Protein AF-A0A7V6PVJ8-F1 (afdb_monomer)

Radius of gyration: 23.62 Å; Cα contacts (8 Å, |Δi|>4): 23; chains: 1; bounding box: 45×50×54 Å

Foldseek 3Di:
DVVVCVDVVNVVVVVVVVCVVVCVVVVVVDDDDPPPVVVPDDDPVPDPPDDPPPDDPCVVVVLVVVLVVLVVVLCVCVVPDDPVPVVRSVVSVVVSVVVNCVSPPD

Structure (mmCIF, N/CA/C/O backbone):
data_AF-A0A7V6PVJ8-F1
#
_entry.id   AF-A0A7V6PVJ8-F1
#
loop_
_atom_site.group_PDB
_atom_site.id
_atom_site.type_symbol
_atom_site.label_atom_id
_atom_site.label_alt_id
_atom_site.label_comp_id
_atom_site.label_asym_id
_atom_site.label_entity_id
_atom_site.label_seq_id
_atom_site.pdbx_PDB_ins_code
_atom_site.Cartn_x
_atom_site.Cartn_y
_atom_site.Cartn_z
_atom_site.occupancy
_atom_site.B_iso_or_equiv
_atom_site.auth_seq_id
_atom_site.auth_comp_id
_atom_site.auth_asym_id
_atom_site.auth_atom_id
_atom_site.pdbx_PDB_model_num
ATOM 1 N N . MET A 1 1 ? 18.229 -28.607 -2.623 1.00 55.78 1 MET A N 1
ATOM 2 C CA . MET A 1 1 ? 17.289 -28.566 -1.476 1.00 55.78 1 MET A CA 1
ATOM 3 C C . MET A 1 1 ? 17.347 -27.235 -0.729 1.00 55.78 1 MET A C 1
ATOM 5 O O . MET A 1 1 ? 16.301 -26.775 -0.297 1.00 55.78 1 MET A O 1
ATOM 9 N N . GLU A 1 2 ? 18.504 -26.571 -0.655 1.00 63.59 2 GLU A N 1
ATOM 10 C CA . GLU A 1 2 ? 18.663 -25.251 -0.013 1.00 63.59 2 GLU A CA 1
ATOM 11 C C . GLU A 1 2 ? 17.766 -24.162 -0.634 1.00 63.59 2 GLU A C 1
ATOM 13 O O . GLU A 1 2 ? 17.105 -23.423 0.088 1.00 63.59 2 GLU A O 1
ATOM 18 N N . ASN A 1 3 ? 17.614 -24.143 -1.963 1.00 72.75 3 ASN A N 1
ATOM 19 C CA . ASN A 1 3 ? 16.784 -23.146 -2.660 1.00 72.75 3 ASN A CA 1
ATOM 20 C C . ASN A 1 3 ? 15.281 -23.231 -2.345 1.00 72.75 3 ASN A C 1
ATOM 22 O O . ASN A 1 3 ? 14.568 -22.248 -2.523 1.00 72.75 3 ASN A O 1
ATOM 26 N N . LEU A 1 4 ? 14.787 -24.391 -1.893 1.00 83.38 4 LEU A N 1
ATOM 27 C CA . LEU A 1 4 ? 13.366 -24.553 -1.582 1.00 83.38 4 LEU A CA 1
ATOM 28 C C . LEU A 1 4 ? 13.023 -23.867 -0.253 1.00 83.38 4 LEU A C 1
ATOM 30 O O . LEU A 1 4 ? 11.986 -23.227 -0.146 1.00 83.38 4 LEU A O 1
ATOM 34 N N . ILE A 1 5 ? 13.921 -23.933 0.735 1.00 84.50 5 ILE A N 1
ATOM 35 C CA . ILE A 1 5 ? 13.726 -23.285 2.041 1.00 84.50 5 ILE A CA 1
ATOM 36 C C . ILE A 1 5 ? 13.690 -21.758 1.891 1.00 84.50 5 ILE A C 1
ATOM 38 O O . ILE A 1 5 ? 12.886 -21.108 2.550 1.00 84.50 5 ILE A O 1
ATOM 42 N N . PHE A 1 6 ? 14.507 -21.195 0.993 1.00 89.56 6 PHE A N 1
ATOM 43 C CA . PHE A 1 6 ? 14.559 -19.752 0.724 1.00 89.56 6 PHE A CA 1
ATOM 44 C C . PHE A 1 6 ? 13.496 -19.248 -0.261 1.00 89.56 6 PHE A C 1
ATOM 46 O O . PHE A 1 6 ? 13.465 -18.056 -0.566 1.00 89.56 6 PHE A O 1
ATOM 53 N N . ALA A 1 7 ? 12.605 -20.111 -0.758 1.00 92.88 7 ALA A N 1
ATOM 54 C CA . ALA A 1 7 ? 11.508 -19.655 -1.599 1.00 92.88 7 ALA A CA 1
ATOM 55 C C . ALA A 1 7 ? 10.590 -18.710 -0.788 1.00 92.88 7 ALA A C 1
ATOM 57 O O . ALA A 1 7 ? 10.140 -19.101 0.295 1.00 92.88 7 ALA A O 1
ATOM 58 N N . PRO A 1 8 ? 10.243 -17.509 -1.299 1.00 90.31 8 PRO A N 1
ATOM 59 C CA . PRO A 1 8 ? 9.418 -16.532 -0.583 1.00 90.31 8 PRO A CA 1
ATOM 60 C C . PRO A 1 8 ? 8.152 -17.092 0.095 1.00 90.31 8 PRO A C 1
ATOM 62 O O . PRO A 1 8 ? 7.936 -16.773 1.267 1.00 90.31 8 PRO A O 1
ATOM 65 N N . PRO A 1 9 ? 7.332 -17.957 -0.546 1.00 93.75 9 PRO A N 1
ATOM 66 C CA . PRO A 1 9 ? 6.148 -18.507 0.116 1.00 93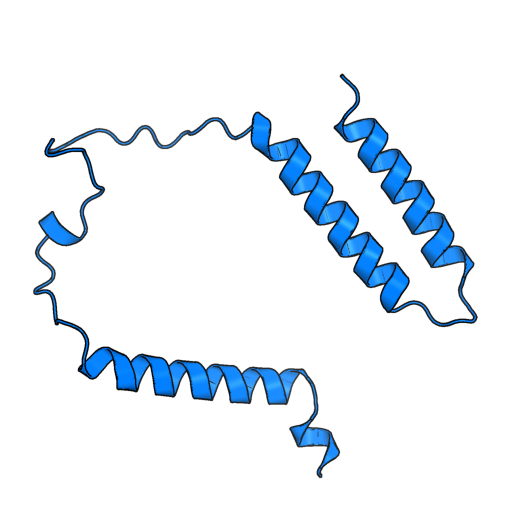.75 9 PRO A CA 1
ATOM 67 C C . PRO A 1 9 ? 6.491 -19.428 1.295 1.00 93.75 9 PRO A C 1
ATOM 69 O O . PRO A 1 9 ? 5.772 -19.443 2.290 1.00 93.75 9 PRO A O 1
ATOM 72 N N . ILE A 1 10 ? 7.593 -20.176 1.215 1.00 94.75 10 ILE A N 1
ATOM 73 C CA . ILE A 1 10 ? 8.006 -21.113 2.266 1.00 94.75 10 ILE A CA 1
ATOM 74 C C . ILE A 1 10 ? 8.541 -20.337 3.468 1.00 94.75 10 ILE A C 1
ATOM 76 O O . ILE A 1 10 ? 8.104 -20.575 4.593 1.00 94.75 10 ILE A O 1
ATOM 80 N N . VAL A 1 11 ? 9.399 -19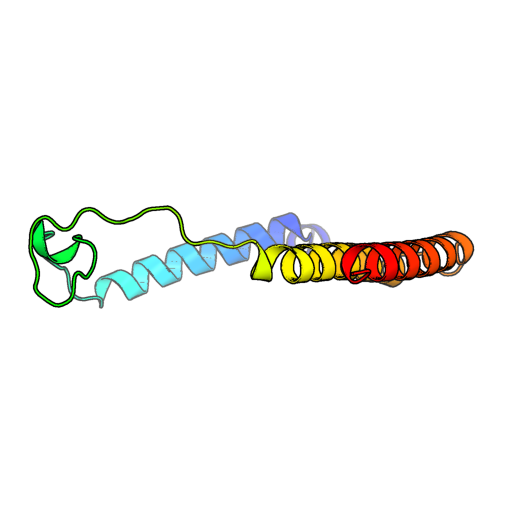.344 3.226 1.00 94.75 11 VAL A N 1
ATOM 81 C CA . VAL A 1 11 ? 9.897 -18.433 4.265 1.00 94.75 11 VAL A CA 1
ATOM 82 C C . VAL A 1 11 ? 8.738 -17.726 4.972 1.00 94.75 11 VAL A C 1
ATOM 84 O O . VAL A 1 11 ? 8.696 -17.697 6.201 1.00 94.75 11 VAL A O 1
ATOM 87 N N . PHE A 1 12 ? 7.757 -17.218 4.218 1.00 95.12 12 PHE A N 1
ATOM 88 C CA . PHE A 1 12 ? 6.563 -16.587 4.783 1.00 95.12 12 PHE A CA 1
ATOM 89 C C . PHE A 1 12 ? 5.809 -17.524 5.737 1.00 95.12 12 PHE A C 1
ATOM 91 O O . PHE A 1 12 ? 5.518 -17.141 6.870 1.00 95.12 12 PHE A O 1
ATOM 98 N N . VAL A 1 13 ? 5.546 -18.768 5.321 1.00 96.62 13 VAL A N 1
ATOM 99 C CA . VAL A 1 13 ? 4.855 -19.764 6.160 1.00 96.62 13 VAL A CA 1
ATOM 100 C C . VAL A 1 13 ? 5.655 -20.086 7.424 1.00 96.62 13 VAL A C 1
ATOM 102 O O . VAL A 1 13 ? 5.070 -20.165 8.506 1.00 96.62 13 VAL A O 1
ATOM 105 N N . ILE A 1 14 ? 6.981 -20.219 7.317 1.00 96.19 14 ILE A N 1
ATOM 106 C CA . ILE A 1 14 ? 7.865 -20.447 8.470 1.00 96.19 14 ILE A CA 1
ATOM 107 C C . ILE A 1 14 ? 7.732 -19.297 9.475 1.00 96.19 14 ILE A C 1
ATOM 109 O O . ILE A 1 14 ? 7.471 -19.543 10.654 1.00 96.19 14 ILE A O 1
ATOM 113 N N . PHE A 1 15 ? 7.847 -18.045 9.023 1.00 96.75 15 PHE A N 1
ATOM 114 C CA . PHE A 1 15 ? 7.709 -16.883 9.903 1.00 96.75 15 PHE A CA 1
ATOM 115 C C . PHE A 1 15 ? 6.321 -16.799 10.532 1.00 96.75 15 PHE A C 1
ATOM 117 O O . PHE A 1 15 ? 6.223 -16.607 11.742 1.00 96.75 15 PHE A O 1
ATOM 124 N N . VAL A 1 16 ? 5.249 -16.995 9.760 1.00 97.38 16 VAL A N 1
ATOM 125 C CA . VAL A 1 16 ? 3.877 -17.021 10.293 1.00 97.38 16 VAL A CA 1
ATOM 126 C C . VAL A 1 16 ? 3.739 -18.085 11.384 1.00 97.38 16 VAL A C 1
ATOM 128 O O . VAL A 1 16 ? 3.196 -17.801 12.453 1.00 97.38 16 VAL A O 1
ATOM 131 N N . GLY A 1 17 ? 4.285 -19.284 11.164 1.00 97.56 17 GLY A N 1
ATOM 132 C CA . GLY A 1 17 ? 4.317 -20.349 12.165 1.00 97.56 17 GLY A CA 1
ATOM 133 C C . GLY A 1 17 ? 5.036 -19.927 13.449 1.00 97.56 17 GLY A C 1
ATOM 134 O O . GLY A 1 17 ? 4.490 -20.089 14.544 1.00 97.56 17 GLY A O 1
ATOM 135 N N . ILE A 1 18 ? 6.218 -19.317 13.321 1.00 97.75 18 ILE A N 1
ATOM 136 C CA . ILE A 1 18 ? 6.994 -18.784 14.451 1.00 97.75 18 ILE A CA 1
ATOM 137 C C . ILE A 1 18 ? 6.196 -17.710 15.205 1.00 97.75 18 ILE A C 1
ATOM 139 O O . ILE A 1 18 ? 6.084 -17.784 16.429 1.00 97.75 18 ILE A O 1
ATOM 143 N N . PHE A 1 19 ? 5.586 -16.747 14.507 1.00 97.31 19 PHE A N 1
ATOM 144 C CA . PHE A 1 19 ? 4.781 -15.686 15.124 1.00 97.31 19 PHE A CA 1
ATOM 145 C C . PHE A 1 19 ? 3.553 -16.234 15.858 1.00 97.31 19 PHE A C 1
ATOM 147 O O . PHE A 1 19 ? 3.22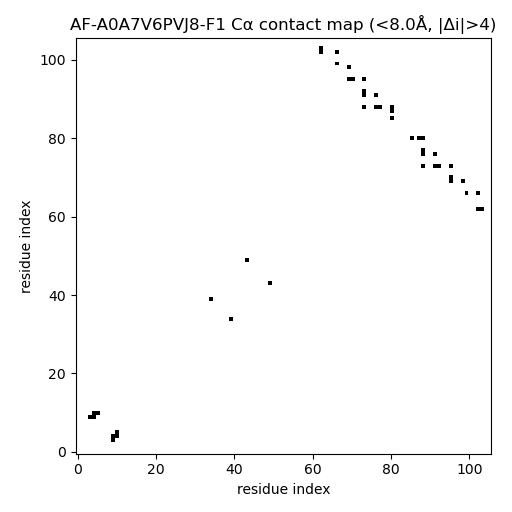5 -15.775 16.955 1.00 97.31 19 PHE A O 1
ATOM 154 N N . ILE A 1 20 ? 2.881 -17.244 15.303 1.00 96.81 20 ILE A N 1
ATOM 155 C CA . ILE A 1 20 ? 1.752 -17.908 15.967 1.00 96.81 20 ILE A CA 1
ATOM 156 C C . ILE A 1 20 ? 2.218 -18.632 17.235 1.00 96.81 20 ILE A C 1
ATOM 158 O O . ILE A 1 20 ? 1.553 -18.558 18.271 1.00 96.81 20 ILE A O 1
ATOM 162 N N . LEU A 1 21 ? 3.357 -19.323 17.182 1.00 96.88 21 LEU A N 1
ATOM 163 C CA . LEU A 1 21 ? 3.894 -20.044 18.335 1.00 96.88 21 LEU A CA 1
ATOM 164 C C . LEU A 1 21 ? 4.319 -19.071 19.439 1.00 96.88 21 LEU A C 1
ATOM 166 O O . LEU A 1 21 ? 3.967 -19.260 20.607 1.00 96.88 21 LEU A O 1
ATOM 170 N N . LEU A 1 22 ? 5.006 -17.991 19.067 1.00 96.12 22 LEU A N 1
ATOM 171 C CA . LEU A 1 22 ? 5.453 -16.960 19.994 1.00 96.12 22 LEU A CA 1
ATOM 172 C C . LEU A 1 22 ? 4.271 -16.206 20.615 1.00 96.12 22 LEU A C 1
ATOM 174 O O . LEU A 1 22 ? 4.204 -16.082 21.835 1.00 96.12 22 LEU A O 1
ATOM 178 N N . SER A 1 23 ? 3.292 -15.781 19.811 1.00 94.69 23 SER A N 1
ATOM 179 C CA . SER A 1 23 ? 2.089 -15.101 20.316 1.00 94.69 23 SER A CA 1
ATOM 180 C C . SER A 1 23 ? 1.300 -15.979 21.287 1.00 94.69 23 SER A C 1
ATOM 182 O O . SER A 1 23 ? 0.884 -15.504 22.341 1.00 94.69 23 SER A O 1
ATOM 184 N N . ARG A 1 24 ? 1.152 -17.280 21.003 1.00 93.75 24 ARG A N 1
ATOM 185 C CA . ARG A 1 24 ? 0.523 -18.237 21.930 1.00 93.75 24 ARG A CA 1
ATOM 186 C C . ARG A 1 24 ? 1.320 -18.434 23.214 1.00 93.75 24 ARG A C 1
ATOM 188 O O . ARG A 1 24 ? 0.718 -18.581 24.276 1.00 93.75 24 ARG A O 1
ATOM 195 N N . SER A 1 25 ? 2.645 -18.441 23.120 1.00 93.75 25 SER A N 1
ATOM 196 C CA . SER A 1 25 ? 3.529 -18.594 24.277 1.00 93.75 25 SER A CA 1
ATOM 197 C C . SER A 1 25 ? 3.438 -17.375 25.194 1.00 93.75 25 SER A C 1
ATOM 199 O O . SER A 1 25 ? 3.206 -17.526 26.390 1.00 93.75 25 SER A O 1
ATOM 201 N N . ILE A 1 26 ? 3.501 -16.169 24.621 1.00 94.38 26 ILE A N 1
ATOM 202 C CA . ILE A 1 26 ? 3.378 -14.900 25.352 1.00 94.38 26 ILE A CA 1
ATOM 203 C C . ILE A 1 26 ? 1.962 -14.711 25.904 1.00 94.38 26 ILE A C 1
ATOM 205 O O . ILE A 1 26 ? 1.804 -14.213 27.016 1.00 94.38 26 ILE A O 1
ATOM 209 N N . LYS A 1 27 ? 0.919 -15.168 25.193 1.00 89.81 27 LYS A N 1
ATOM 210 C CA . LYS A 1 27 ? -0.473 -15.089 25.666 1.00 89.81 27 LYS A CA 1
ATOM 211 C C . LYS A 1 27 ? -0.659 -15.719 27.049 1.00 89.81 27 LYS A C 1
ATOM 213 O O . LYS A 1 27 ? -1.488 -15.235 27.807 1.00 89.81 27 LYS A O 1
ATOM 218 N N . ARG A 1 28 ? 0.118 -16.748 27.410 1.00 85.19 28 ARG A N 1
ATOM 219 C CA . ARG A 1 28 ? 0.056 -17.367 28.750 1.00 85.19 28 ARG A CA 1
ATOM 220 C C . ARG A 1 28 ? 0.473 -16.423 29.879 1.00 85.19 28 ARG A C 1
ATOM 222 O O . ARG A 1 28 ? 0.050 -16.629 31.006 1.00 85.19 28 ARG A O 1
ATOM 229 N N . TYR A 1 29 ? 1.291 -15.417 29.578 1.00 88.12 29 TYR A N 1
ATOM 230 C CA . TYR A 1 29 ? 1.691 -14.377 30.525 1.00 88.12 29 TYR A CA 1
ATOM 231 C C . TYR A 1 29 ? 0.694 -13.204 30.566 1.00 88.12 29 TYR A C 1
ATOM 233 O O . TYR A 1 29 ? 0.757 -12.355 31.449 1.00 88.12 29 TYR A O 1
ATOM 241 N N . SER A 1 30 ? -0.233 -13.134 29.608 1.00 85.31 30 SER A N 1
ATOM 242 C CA . SER A 1 30 ? -1.249 -12.087 29.567 1.00 85.31 30 SER A CA 1
ATOM 243 C C . SER A 1 30 ? -2.333 -12.337 30.616 1.00 85.31 30 SER A C 1
ATOM 245 O O . SER A 1 30 ? -2.716 -13.479 30.879 1.00 85.31 30 SER A O 1
ATOM 247 N N . TYR A 1 31 ? -2.844 -11.256 31.202 1.00 81.06 31 TYR A N 1
ATOM 248 C CA . TYR A 1 31 ? -3.962 -11.311 32.133 1.00 81.06 31 TYR A CA 1
ATOM 249 C C . TYR A 1 31 ? -5.198 -11.910 31.451 1.00 81.06 31 TYR A C 1
ATOM 251 O O . TYR A 1 31 ? -5.643 -11.438 30.403 1.00 81.06 31 TYR A O 1
ATOM 259 N N . ASN A 1 32 ? -5.760 -12.958 32.052 1.00 75.06 32 ASN A N 1
ATOM 260 C CA . ASN A 1 32 ? -6.952 -13.607 31.531 1.00 75.06 32 ASN A CA 1
ATOM 261 C C . ASN A 1 32 ? -8.194 -12.845 32.013 1.00 75.06 32 ASN A C 1
ATOM 263 O O . ASN A 1 32 ? -8.646 -13.029 33.143 1.00 75.06 32 ASN A O 1
ATOM 267 N N . SER A 1 33 ? -8.724 -11.962 31.169 1.00 69.31 33 SER A N 1
ATOM 268 C CA . SER A 1 33 ? -9.942 -11.215 31.480 1.00 69.31 33 SER A CA 1
ATOM 269 C C . SER A 1 33 ? -11.160 -12.133 31.397 1.00 69.31 33 SER A C 1
ATOM 271 O O . SER A 1 33 ? -11.325 -12.854 30.415 1.00 69.31 33 SER A O 1
ATOM 273 N N . THR A 1 34 ? -12.034 -12.114 32.407 1.00 67.94 34 THR A N 1
ATOM 274 C CA . THR A 1 34 ? -13.209 -13.007 32.509 1.00 67.94 34 THR A CA 1
ATOM 275 C C . THR A 1 34 ? -14.317 -12.729 31.480 1.00 67.94 34 THR A C 1
ATOM 277 O O . THR A 1 34 ? -15.424 -13.239 31.628 1.00 67.94 34 THR A O 1
ATOM 280 N N . GLY A 1 35 ? -14.045 -11.929 30.444 1.00 63.34 35 GLY A N 1
ATOM 281 C CA . GLY A 1 35 ? -14.953 -11.710 29.319 1.00 63.34 35 GLY A CA 1
ATOM 282 C C . GLY A 1 35 ? -16.269 -11.074 29.743 1.00 63.34 35 GLY A C 1
ATOM 283 O O . GLY A 1 35 ? -17.312 -11.371 29.162 1.00 63.34 35 GLY A O 1
ATOM 284 N N . LYS A 1 36 ? -16.249 -10.237 30.788 1.00 68.19 36 LYS A N 1
ATOM 285 C CA . LYS A 1 36 ? -17.462 -9.530 31.198 1.00 68.19 36 LYS A CA 1
ATOM 286 C C . LYS A 1 36 ? -17.857 -8.596 30.061 1.00 68.19 36 LYS A C 1
ATOM 288 O O . LYS A 1 36 ? -17.017 -7.882 29.533 1.00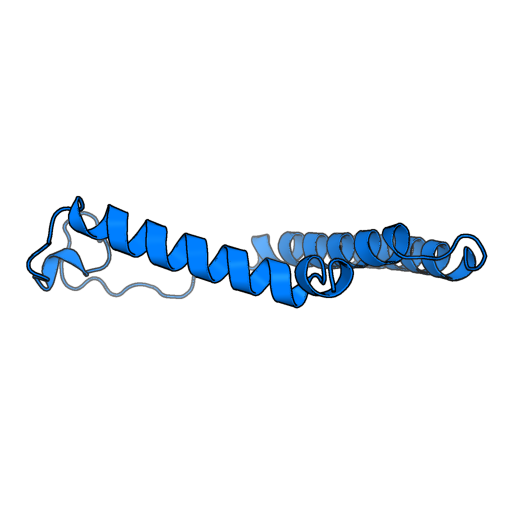 68.19 36 LYS A O 1
ATOM 293 N N . GLU A 1 37 ? -19.143 -8.559 29.738 1.00 67.06 37 GLU A N 1
ATOM 294 C CA . GLU A 1 37 ? -19.740 -7.784 28.636 1.00 67.06 37 GLU A CA 1
ATOM 295 C C . GLU A 1 37 ? -19.305 -6.299 28.608 1.00 67.06 37 GLU A C 1
ATOM 297 O O . GLU A 1 37 ? -19.221 -5.673 27.554 1.00 67.06 37 GLU A O 1
ATOM 302 N N . ARG A 1 38 ? -18.942 -5.750 29.778 1.00 65.56 38 ARG A N 1
ATOM 303 C CA . ARG A 1 38 ? -18.404 -4.392 29.962 1.00 65.56 38 ARG A CA 1
ATOM 304 C C . ARG A 1 38 ? -16.973 -4.184 29.449 1.00 65.56 38 ARG A C 1
ATOM 306 O O . ARG A 1 38 ? -16.605 -3.046 29.195 1.00 65.56 38 ARG A O 1
ATOM 313 N N . GLU A 1 39 ? -16.174 -5.238 29.324 1.00 71.69 39 GLU A N 1
ATOM 314 C CA . GLU A 1 39 ? -14.778 -5.183 28.862 1.00 71.69 39 GLU A CA 1
ATOM 315 C C . GLU A 1 39 ? -14.688 -5.144 27.332 1.00 71.69 39 GLU A C 1
ATOM 317 O O . GLU A 1 39 ? -13.792 -4.515 26.780 1.00 71.69 39 GLU A O 1
ATOM 322 N N . SER A 1 40 ? -15.630 -5.796 26.643 1.00 76.12 40 SER A N 1
ATOM 323 C CA . SER A 1 40 ? -15.705 -5.849 25.177 1.00 76.12 40 SER A CA 1
ATOM 324 C C . SER A 1 40 ? -16.557 -4.736 24.557 1.00 76.12 40 SER A C 1
ATOM 326 O O . SER A 1 40 ? -16.674 -4.662 23.334 1.00 76.12 40 SER A O 1
ATOM 328 N N . GLY A 1 41 ? -17.195 -3.898 25.379 1.00 76.94 41 GLY A N 1
ATOM 329 C CA . GLY A 1 41 ? -18.000 -2.773 24.912 1.00 76.94 41 GLY A CA 1
ATOM 330 C C . GLY A 1 41 ? -17.143 -1.660 24.304 1.00 76.94 41 GLY A C 1
ATOM 331 O O . GLY A 1 41 ? -16.014 -1.422 24.729 1.00 76.94 41 GLY A O 1
ATOM 332 N N . ALA A 1 42 ? -17.690 -0.943 23.318 1.00 80.06 42 ALA A N 1
ATOM 333 C CA . ALA A 1 42 ? -17.043 0.254 22.788 1.00 80.06 42 ALA A CA 1
ATOM 334 C C . ALA A 1 42 ? -16.860 1.296 23.903 1.00 80.06 42 ALA A C 1
ATOM 336 O O . ALA A 1 42 ? -17.775 1.540 24.694 1.00 80.06 42 ALA A O 1
ATOM 337 N N . TYR A 1 43 ? -15.684 1.926 23.958 1.00 82.25 43 TYR A N 1
ATOM 338 C CA . TYR A 1 43 ? -15.435 2.990 24.922 1.00 82.25 43 TYR A CA 1
ATOM 339 C C . TYR A 1 43 ? -16.333 4.191 24.615 1.00 82.25 43 TYR A C 1
ATOM 341 O O . TYR A 1 43 ? -16.193 4.838 23.581 1.00 82.25 43 TYR A O 1
ATOM 349 N N . ALA A 1 44 ? -17.244 4.488 25.536 1.00 85.00 44 ALA A N 1
ATOM 350 C CA . ALA A 1 44 ? -18.238 5.546 25.396 1.00 85.00 44 ALA A CA 1
ATOM 351 C C . ALA A 1 44 ? -18.090 6.625 26.483 1.00 85.00 44 ALA A C 1
ATOM 353 O O . ALA A 1 44 ? -19.081 7.152 26.980 1.00 85.00 44 ALA A O 1
ATOM 354 N N . CYS A 1 45 ? -16.856 6.920 26.916 1.00 84.50 45 CYS A N 1
ATOM 355 C CA . CYS A 1 45 ? -16.571 7.924 27.954 1.00 84.50 45 CYS A CA 1
ATOM 356 C C . CYS A 1 45 ? -17.404 7.742 29.245 1.00 84.50 45 CYS A C 1
ATOM 358 O O . CYS A 1 45 ? -17.823 8.714 29.866 1.00 84.50 45 CYS A O 1
ATOM 360 N N . GLY A 1 46 ? -17.680 6.490 29.633 1.00 85.56 46 GLY A N 1
ATOM 361 C CA . GLY A 1 46 ? -18.491 6.147 30.809 1.00 85.56 46 GLY A CA 1
ATOM 362 C C . GLY A 1 46 ? -20.008 6.101 30.578 1.00 85.56 46 GLY A C 1
ATOM 363 O O . GLY A 1 46 ? -20.742 5.716 31.488 1.00 85.56 46 GLY A O 1
ATOM 364 N N . GLN A 1 47 ? -20.495 6.437 29.381 1.00 82.12 47 GLN A N 1
ATOM 365 C CA . GLN A 1 47 ? -21.908 6.308 29.022 1.00 82.12 47 GLN A CA 1
ATOM 366 C C . GLN A 1 47 ? -22.268 4.866 28.638 1.00 82.12 47 GLN A C 1
ATOM 368 O O . GLN A 1 47 ? -21.457 4.119 28.095 1.00 82.12 47 GLN A O 1
ATOM 373 N N . GLN A 1 48 ? -23.509 4.468 28.916 1.00 82.50 48 GLN A N 1
ATOM 374 C CA . GLN A 1 48 ? -24.060 3.162 28.543 1.00 82.50 48 GLN A CA 1
ATOM 375 C C . GLN A 1 48 ? -25.081 3.337 27.415 1.00 82.50 48 GLN A C 1
ATOM 377 O O . GLN A 1 48 ? -25.748 4.367 27.345 1.00 82.50 48 GLN A O 1
ATOM 382 N N . ASN A 1 49 ? -25.227 2.326 26.554 1.00 78.75 49 ASN A N 1
ATOM 383 C CA . ASN A 1 49 ? -26.209 2.310 25.458 1.00 78.75 49 ASN A CA 1
ATOM 384 C C . ASN A 1 49 ? -26.064 3.463 24.444 1.00 78.75 49 ASN A C 1
ATOM 386 O O . ASN A 1 49 ? -27.053 3.936 23.883 1.00 78.75 49 ASN A O 1
ATOM 390 N N . VAL A 1 50 ? -24.837 3.925 24.188 1.00 79.25 50 VAL A N 1
ATOM 391 C CA . VAL A 1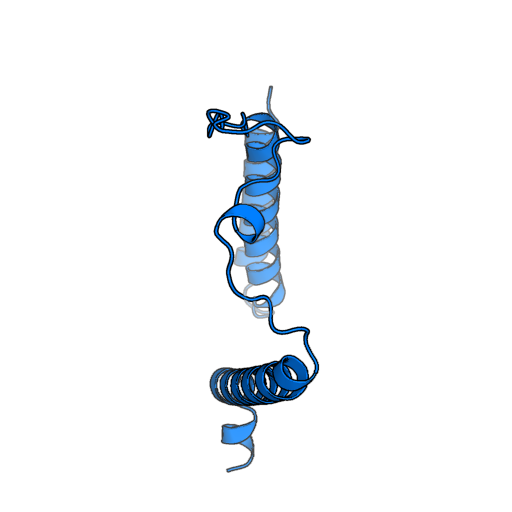 50 ? -24.594 4.949 23.165 1.00 79.25 50 VAL A CA 1
ATOM 392 C C . VAL A 1 50 ? -24.789 4.339 21.778 1.00 79.25 50 VAL A C 1
ATOM 394 O O . VAL A 1 50 ? -24.188 3.318 21.442 1.00 79.25 50 VAL A O 1
ATOM 397 N N . ARG A 1 51 ? -25.621 4.978 20.946 1.00 75.56 51 ARG A N 1
ATOM 398 C CA . ARG A 1 51 ? -25.661 4.669 19.513 1.00 75.56 51 ARG A CA 1
ATOM 399 C C . ARG A 1 51 ? -24.343 5.132 18.910 1.00 75.56 51 ARG A C 1
ATOM 401 O O . ARG A 1 51 ? -24.122 6.329 18.746 1.00 75.56 51 ARG A O 1
ATOM 408 N N . ASN A 1 52 ? -23.478 4.179 18.585 1.00 71.06 52 ASN A N 1
ATOM 409 C CA . ASN A 1 52 ? -22.298 4.458 17.784 1.00 71.06 52 ASN A CA 1
ATOM 410 C C . ASN A 1 52 ? -22.766 5.013 16.435 1.00 71.06 52 ASN A C 1
ATOM 412 O O . ASN A 1 52 ? -23.446 4.321 15.676 1.00 71.06 52 ASN A O 1
ATOM 416 N N . TYR A 1 53 ? -22.433 6.268 16.141 1.00 66.81 53 TYR A N 1
ATOM 417 C CA . TYR A 1 53 ? -22.590 6.813 14.799 1.00 66.81 53 TYR A CA 1
ATOM 418 C C . TYR A 1 53 ? -21.508 6.177 13.922 1.00 66.81 53 TYR A C 1
ATOM 420 O O . TYR A 1 53 ? -20.358 6.600 13.923 1.00 66.81 53 TYR A O 1
ATOM 428 N N . VAL A 1 54 ? -21.869 5.101 13.219 1.00 68.81 54 VAL A N 1
ATOM 429 C CA . VAL A 1 54 ? -20.938 4.243 12.458 1.00 68.81 54 VAL A CA 1
ATOM 430 C C . VAL A 1 54 ? -20.551 4.842 11.098 1.00 68.81 54 VAL A C 1
ATOM 432 O O . VAL A 1 54 ? -20.200 4.111 10.180 1.00 68.81 54 VAL A O 1
ATOM 435 N N . ASN A 1 55 ? -20.634 6.161 10.921 1.00 76.31 55 ASN A N 1
ATOM 436 C CA . ASN A 1 55 ? -20.314 6.776 9.633 1.00 76.31 55 ASN A CA 1
ATOM 437 C C . ASN A 1 55 ? -19.375 7.975 9.804 1.00 76.31 55 ASN A C 1
ATOM 439 O O . ASN A 1 55 ? -19.823 9.122 9.749 1.00 76.31 55 ASN A O 1
A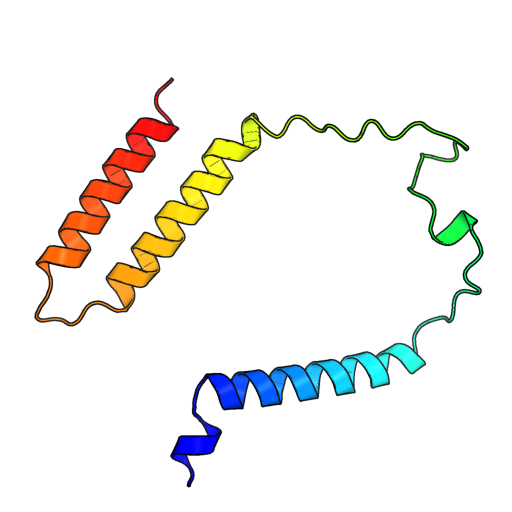TOM 443 N N . PRO A 1 56 ? -18.083 7.723 10.083 1.00 80.88 56 PRO A N 1
ATOM 444 C CA . PRO A 1 56 ? -17.074 8.763 9.999 1.00 80.88 56 PRO A CA 1
ATOM 445 C C . PRO A 1 56 ? -16.948 9.197 8.537 1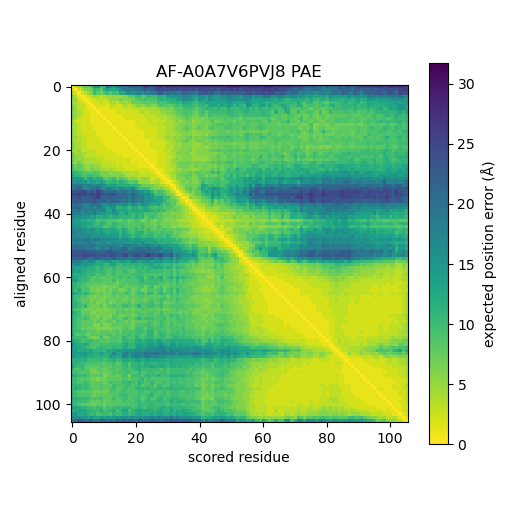.00 80.88 56 PRO A C 1
ATOM 447 O O . PRO A 1 56 ? -16.845 8.356 7.642 1.00 80.88 56 PRO A O 1
ATOM 450 N N . ASP A 1 57 ? -16.938 10.504 8.290 1.00 85.81 57 ASP A N 1
ATOM 451 C CA . ASP A 1 57 ? -16.667 11.018 6.953 1.00 85.81 57 ASP A CA 1
ATOM 452 C C . ASP A 1 57 ? -15.176 10.852 6.627 1.00 85.81 57 ASP A C 1
ATOM 454 O O . ASP A 1 57 ? -14.312 11.537 7.176 1.00 85.81 57 ASP A O 1
ATOM 458 N N . TYR A 1 58 ? -14.875 9.915 5.728 1.00 86.44 58 TYR A N 1
ATOM 459 C CA . TYR A 1 58 ? -13.523 9.657 5.237 1.00 86.44 58 TYR A CA 1
ATOM 460 C C . TYR A 1 58 ? -13.228 10.332 3.895 1.00 86.44 58 TYR A C 1
ATOM 462 O O . TYR A 1 58 ? -12.184 10.066 3.297 1.00 86.44 58 TYR A O 1
ATOM 470 N N . THR A 1 59 ? -14.095 11.227 3.415 1.00 88.56 59 THR A N 1
ATOM 471 C CA . THR A 1 59 ? -13.908 11.919 2.129 1.00 88.56 59 THR A CA 1
ATOM 472 C C . THR A 1 59 ? -12.562 12.642 2.070 1.00 88.56 59 THR A C 1
ATOM 474 O O . THR A 1 59 ? -11.879 12.610 1.049 1.00 88.56 59 THR A O 1
ATOM 477 N N . GLN A 1 60 ? -12.112 13.210 3.193 1.00 88.56 60 GLN A N 1
ATOM 478 C CA . GLN A 1 60 ? -10.804 13.863 3.295 1.00 88.56 60 GLN A CA 1
ATOM 479 C C . GLN A 1 60 ? -9.626 12.883 3.190 1.00 88.56 60 GLN A C 1
ATOM 481 O O . GLN A 1 60 ? -8.551 13.271 2.744 1.00 88.56 60 GLN A O 1
ATOM 486 N N . PHE A 1 61 ? -9.809 11.619 3.578 1.00 90.75 61 PHE A N 1
ATOM 487 C CA . PHE A 1 61 ? -8.766 10.589 3.544 1.00 90.75 61 PHE A CA 1
ATOM 488 C C . PHE A 1 61 ? -8.658 9.892 2.185 1.00 90.75 61 PHE A C 1
ATOM 490 O O . PHE A 1 61 ? -7.601 9.347 1.860 1.00 90.75 61 PHE A O 1
ATOM 497 N N . PHE A 1 62 ? -9.718 9.932 1.375 1.00 89.94 62 PHE A N 1
ATOM 498 C CA . PHE A 1 62 ? -9.769 9.263 0.076 1.00 89.94 62 PHE A CA 1
ATOM 499 C C . PHE A 1 62 ? -8.607 9.647 -0.868 1.00 89.94 62 PHE A C 1
ATOM 501 O O . PHE A 1 62 ? -7.949 8.730 -1.371 1.00 89.94 62 PHE A O 1
ATOM 508 N N . PRO A 1 63 ? -8.251 10.938 -1.060 1.00 91.50 63 PRO A N 1
ATOM 509 C CA . PRO A 1 63 ? -7.125 11.318 -1.918 1.00 91.50 63 PRO A CA 1
ATOM 510 C C . PRO A 1 63 ? -5.786 10.737 -1.448 1.00 91.50 63 PRO A C 1
ATOM 512 O O . PRO A 1 63 ? -4.959 10.338 -2.265 1.00 91.50 63 PRO A O 1
ATOM 515 N N . TYR A 1 64 ? -5.578 10.640 -0.132 1.00 93.00 64 TYR A N 1
ATOM 516 C CA . TYR A 1 64 ? -4.345 10.105 0.449 1.00 93.00 64 TYR A CA 1
ATOM 517 C C . TYR A 1 64 ? -4.249 8.586 0.305 1.00 93.00 64 TYR A C 1
ATOM 519 O O . TYR A 1 64 ? -3.183 8.066 -0.026 1.00 93.00 64 TYR A O 1
ATOM 527 N N . ALA A 1 65 ? -5.360 7.872 0.506 1.00 93.44 65 ALA A N 1
ATOM 528 C CA . ALA A 1 65 ? -5.420 6.435 0.258 1.00 93.44 65 ALA A CA 1
ATOM 529 C C . ALA A 1 65 ? -5.111 6.129 -1.215 1.00 93.44 65 ALA A C 1
ATOM 531 O O . ALA A 1 65 ? -4.294 5.258 -1.514 1.00 93.44 65 ALA A O 1
ATOM 532 N N . PHE A 1 66 ? -5.695 6.902 -2.134 1.00 92.25 66 PHE A N 1
ATOM 533 C CA . PHE A 1 66 ? -5.467 6.712 -3.561 1.00 92.25 66 PHE A CA 1
ATOM 534 C C . PHE A 1 66 ? -4.031 7.079 -3.971 1.00 92.25 66 PHE A C 1
ATOM 536 O O . PHE A 1 66 ? -3.384 6.314 -4.689 1.00 92.25 66 PHE A O 1
ATOM 543 N N . PHE A 1 67 ? -3.480 8.182 -3.449 1.00 94.88 67 PHE A N 1
ATOM 544 C CA . PHE A 1 67 ? -2.062 8.529 -3.604 1.00 94.88 67 PHE A CA 1
ATOM 545 C C . PHE A 1 67 ? -1.160 7.355 -3.210 1.00 94.88 67 PHE A C 1
ATOM 547 O O . PHE A 1 67 ? -0.304 6.945 -3.995 1.00 94.88 67 PHE A O 1
ATOM 554 N N . TYR A 1 68 ? -1.388 6.776 -2.026 1.00 95.62 68 TYR A N 1
ATOM 555 C CA . TYR A 1 68 ? -0.601 5.646 -1.545 1.00 95.62 68 TYR A CA 1
ATOM 556 C C . TYR A 1 68 ? -0.693 4.456 -2.501 1.00 95.62 68 TYR A C 1
ATOM 558 O O . TYR A 1 68 ? 0.334 3.888 -2.858 1.00 95.62 68 TYR A O 1
ATOM 566 N N . THR A 1 69 ? -1.894 4.114 -2.980 1.00 94.56 69 THR A N 1
ATOM 567 C CA . THR A 1 69 ? -2.060 3.000 -3.927 1.00 94.56 69 THR A CA 1
ATOM 568 C C . THR A 1 69 ? -1.332 3.227 -5.252 1.00 94.56 69 THR A C 1
ATOM 570 O O . THR A 1 69 ? -0.662 2.310 -5.726 1.00 94.56 69 THR A O 1
ATOM 573 N N . ILE A 1 70 ? -1.380 4.441 -5.819 1.00 94.69 70 ILE A N 1
ATOM 574 C CA . ILE A 1 70 ? -0.640 4.766 -7.049 1.00 94.69 70 ILE A CA 1
ATOM 575 C C . ILE A 1 70 ? 0.858 4.626 -6.804 1.00 94.69 70 ILE A C 1
ATOM 577 O O . ILE A 1 70 ? 1.541 3.954 -7.575 1.00 94.69 70 ILE A O 1
ATOM 581 N N . MET A 1 71 ? 1.374 5.239 -5.734 1.00 95.06 71 MET A N 1
ATOM 582 C CA . MET A 1 71 ? 2.802 5.187 -5.416 1.00 95.06 71 MET A CA 1
ATOM 583 C C . MET A 1 71 ? 3.272 3.755 -5.162 1.00 95.06 71 MET A C 1
ATOM 585 O O . MET A 1 71 ? 4.344 3.376 -5.621 1.00 95.06 71 MET A O 1
ATOM 589 N N . HIS A 1 72 ? 2.460 2.940 -4.488 1.00 95.50 72 HIS A N 1
ATOM 590 C CA . HIS A 1 72 ? 2.786 1.550 -4.196 1.00 95.50 72 HIS A CA 1
ATOM 591 C C . HIS A 1 72 ? 2.966 0.726 -5.478 1.00 95.50 72 HIS A C 1
ATOM 593 O O . HIS A 1 72 ? 3.978 0.045 -5.643 1.00 95.50 72 HIS A O 1
ATOM 599 N N . VAL A 1 73 ? 2.023 0.834 -6.421 1.00 94.06 73 VAL A N 1
ATOM 600 C CA . VAL A 1 73 ? 2.111 0.138 -7.715 1.00 94.06 73 VAL A CA 1
ATOM 601 C C . VAL A 1 73 ? 3.249 0.700 -8.569 1.00 94.06 73 VAL A C 1
ATOM 603 O O . VAL A 1 73 ? 3.982 -0.066 -9.188 1.00 94.06 73 VAL A O 1
ATOM 606 N N . LEU A 1 74 ? 3.440 2.020 -8.579 1.00 95.62 74 LEU A N 1
ATOM 607 C CA . LEU A 1 74 ? 4.515 2.673 -9.327 1.00 95.62 74 LEU A CA 1
ATOM 608 C C . LEU A 1 74 ? 5.894 2.187 -8.865 1.00 95.62 74 LEU A C 1
ATOM 610 O O . LEU A 1 74 ? 6.715 1.804 -9.695 1.00 95.62 74 LEU A O 1
ATOM 614 N N . VAL A 1 75 ? 6.136 2.140 -7.552 1.00 95.31 75 VAL A N 1
ATOM 615 C CA . VAL A 1 75 ? 7.404 1.645 -6.998 1.00 95.31 75 VAL A CA 1
ATOM 616 C C . VAL A 1 75 ? 7.596 0.165 -7.314 1.00 95.31 75 VAL A C 1
ATOM 618 O O . VAL A 1 75 ? 8.693 -0.216 -7.711 1.00 95.31 75 VAL A O 1
ATOM 621 N N . LEU A 1 76 ? 6.548 -0.659 -7.203 1.00 94.19 76 LEU A N 1
ATOM 622 C CA . LEU A 1 76 ? 6.612 -2.076 -7.571 1.00 94.19 76 LEU A CA 1
ATOM 623 C C . LEU A 1 76 ? 7.052 -2.257 -9.029 1.00 94.19 76 LEU A C 1
ATOM 625 O O . LEU A 1 76 ? 7.965 -3.033 -9.304 1.00 94.19 76 LEU A O 1
ATOM 629 N N . VAL A 1 77 ? 6.433 -1.528 -9.959 1.00 93.75 77 VAL A N 1
ATOM 630 C CA . VAL A 1 77 ? 6.754 -1.609 -11.389 1.00 93.75 77 VAL A CA 1
ATOM 631 C 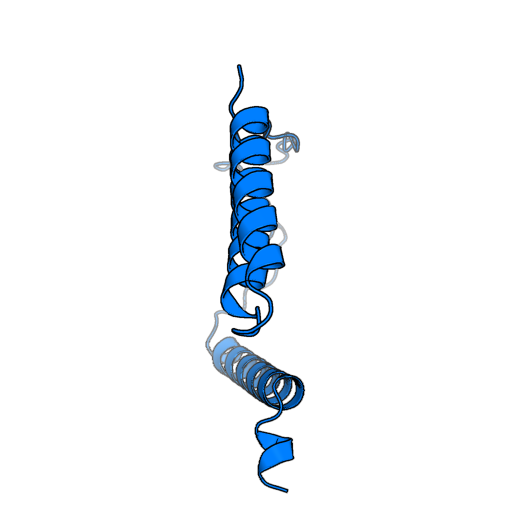C . VAL A 1 77 ? 8.185 -1.153 -11.666 1.00 93.75 77 VAL A C 1
ATOM 633 O O . VAL A 1 77 ? 8.923 -1.856 -12.348 1.00 93.75 77 VAL A O 1
ATOM 636 N N . ILE A 1 78 ? 8.609 -0.013 -11.115 1.00 93.44 78 ILE A N 1
ATOM 637 C CA . ILE A 1 78 ? 9.967 0.509 -11.329 1.00 93.44 78 ILE A CA 1
ATOM 638 C C . ILE A 1 78 ? 11.021 -0.432 -10.737 1.00 93.44 78 ILE A C 1
ATOM 640 O O . ILE A 1 78 ? 12.030 -0.698 -11.382 1.00 93.44 78 ILE A O 1
ATOM 644 N N . ALA A 1 79 ? 10.795 -0.944 -9.525 1.00 93.69 79 ALA A N 1
ATOM 645 C CA . ALA A 1 79 ? 11.765 -1.779 -8.822 1.00 93.69 79 ALA A CA 1
ATOM 646 C C . ALA A 1 79 ? 11.930 -3.175 -9.444 1.00 93.69 79 ALA A C 1
ATOM 648 O O . ALA A 1 79 ? 12.974 -3.797 -9.274 1.00 93.69 79 ALA A O 1
ATOM 649 N N . THR A 1 80 ? 10.903 -3.679 -10.133 1.00 93.44 80 THR A N 1
ATOM 650 C CA . THR A 1 80 ? 10.906 -5.022 -10.738 1.00 93.44 80 THR A CA 1
ATOM 651 C C . THR A 1 80 ? 11.197 -5.022 -12.237 1.00 93.44 80 THR A C 1
ATOM 653 O O . THR A 1 80 ? 11.366 -6.094 -12.821 1.00 93.44 80 THR A O 1
ATOM 656 N N . ALA A 1 81 ? 11.258 -3.853 -12.878 1.00 91.81 81 ALA A N 1
ATOM 657 C CA . ALA A 1 81 ? 11.471 -3.772 -14.314 1.00 91.81 81 ALA A CA 1
ATOM 658 C C . ALA A 1 81 ? 12.892 -4.223 -14.704 1.00 91.81 81 ALA A C 1
ATOM 660 O O . ALA A 1 81 ? 13.868 -3.780 -14.095 1.00 91.81 81 ALA A O 1
ATOM 661 N N . PRO A 1 82 ? 13.035 -5.074 -15.738 1.00 91.56 82 PRO A N 1
ATOM 662 C CA . PRO A 1 82 ? 14.345 -5.450 -16.247 1.00 91.56 82 PRO A CA 1
ATOM 663 C C . PRO A 1 82 ? 15.005 -4.256 -16.948 1.00 91.56 82 PRO A C 1
ATOM 665 O O . PRO A 1 82 ? 14.323 -3.417 -17.541 1.00 91.56 82 PRO A O 1
ATOM 668 N N . TYR A 1 83 ? 16.340 -4.210 -16.928 1.00 87.44 83 TYR A N 1
ATOM 669 C CA . TYR A 1 83 ? 17.125 -3.109 -17.503 1.00 87.44 83 TYR A CA 1
ATOM 670 C C . TYR A 1 83 ? 16.840 -2.861 -18.992 1.00 87.44 83 TYR A C 1
ATOM 672 O O . TYR A 1 83 ? 16.932 -1.726 -19.450 1.00 87.44 83 TYR A O 1
ATOM 680 N N . ASP A 1 84 ? 16.431 -3.896 -19.726 1.00 90.75 84 ASP A N 1
ATOM 681 C CA . ASP A 1 84 ? 16.150 -3.818 -21.161 1.00 90.75 84 ASP A CA 1
ATOM 682 C C . ASP A 1 84 ? 14.759 -3.232 -21.483 1.00 90.75 84 ASP A C 1
ATOM 684 O O . ASP A 1 84 ? 14.485 -2.866 -22.625 1.00 90.75 84 ASP A O 1
ATOM 688 N N . ALA A 1 85 ? 13.864 -3.110 -20.493 1.00 87.31 85 ALA A N 1
ATOM 689 C CA . ALA A 1 85 ? 12.472 -2.691 -20.686 1.00 87.31 85 ALA A CA 1
ATOM 690 C C . ALA A 1 85 ? 12.166 -1.312 -20.073 1.00 87.31 85 ALA A C 1
ATOM 692 O O . ALA A 1 85 ? 11.158 -1.134 -19.390 1.00 87.31 85 ALA A O 1
ATOM 693 N N . LEU A 1 86 ? 13.009 -0.310 -20.347 1.00 88.19 86 LEU A N 1
ATOM 694 C CA . LEU A 1 86 ? 12.898 1.040 -19.764 1.00 88.19 86 LEU A CA 1
ATOM 695 C C . LEU A 1 86 ? 11.611 1.795 -20.132 1.00 88.19 86 LEU A C 1
ATOM 697 O O . LEU A 1 86 ? 11.183 2.682 -19.394 1.00 88.19 86 LEU A O 1
ATOM 701 N N . VAL A 1 87 ? 10.968 1.446 -21.249 1.00 94.12 87 VAL A N 1
ATOM 702 C CA . VAL A 1 87 ? 9.745 2.123 -21.715 1.00 94.12 87 VAL A CA 1
ATOM 703 C C . VAL A 1 87 ? 8.603 1.962 -20.709 1.00 94.12 87 VAL A C 1
ATOM 705 O O . VAL A 1 87 ? 7.874 2.917 -20.445 1.00 94.12 87 VAL A O 1
ATOM 708 N N . LEU A 1 88 ? 8.461 0.778 -20.111 1.00 90.88 88 LEU A N 1
ATOM 709 C CA . LEU A 1 88 ? 7.340 0.469 -19.225 1.00 90.88 88 LEU A CA 1
ATOM 710 C C . LEU A 1 88 ? 7.386 1.283 -17.913 1.00 90.88 88 LEU A C 1
ATOM 712 O O . LEU A 1 88 ? 6.382 1.933 -17.611 1.00 90.88 88 LEU A O 1
ATOM 716 N N . PRO A 1 89 ? 8.515 1.357 -17.173 1.00 93.38 89 PRO A N 1
ATOM 717 C CA . PRO A 1 89 ? 8.669 2.258 -16.028 1.00 93.38 89 PRO A CA 1
ATOM 718 C C . PRO A 1 89 ? 8.397 3.723 -16.360 1.00 93.38 89 PRO A C 1
ATOM 720 O O . PRO A 1 89 ? 7.705 4.399 -15.605 1.00 93.38 89 PRO A O 1
ATOM 723 N N . ILE A 1 90 ? 8.894 4.216 -17.499 1.00 94.69 90 ILE A N 1
ATOM 724 C CA . ILE A 1 90 ? 8.719 5.617 -17.908 1.00 94.69 90 ILE A CA 1
ATOM 725 C C . ILE A 1 90 ? 7.236 5.937 -18.129 1.00 94.69 90 ILE A C 1
ATOM 727 O O . ILE A 1 90 ? 6.734 6.940 -17.617 1.00 94.69 90 ILE A O 1
ATOM 731 N N . VAL A 1 91 ? 6.514 5.068 -18.844 1.00 95.06 91 VAL A N 1
ATOM 732 C CA . VAL A 1 91 ? 5.069 5.223 -19.067 1.00 95.06 91 VAL A CA 1
ATOM 733 C C . VAL A 1 91 ? 4.304 5.171 -17.743 1.00 95.06 91 VAL A C 1
ATOM 735 O O . VAL A 1 91 ? 3.413 5.991 -17.523 1.00 95.06 91 VAL A O 1
ATOM 738 N N . TYR A 1 92 ? 4.677 4.269 -16.831 1.00 94.19 92 TYR A N 1
ATOM 739 C CA . TYR A 1 92 ? 4.060 4.182 -15.505 1.00 94.19 92 TYR A CA 1
ATOM 740 C C . TYR A 1 92 ? 4.307 5.425 -14.647 1.00 94.19 92 TYR A C 1
ATOM 742 O O . TYR A 1 92 ? 3.397 5.869 -13.950 1.00 94.19 92 TYR A O 1
ATOM 750 N N . ILE A 1 93 ? 5.500 6.022 -14.718 1.00 95.44 93 ILE A N 1
ATOM 751 C CA . ILE A 1 93 ? 5.804 7.286 -14.036 1.00 95.44 93 ILE A CA 1
ATOM 752 C C . ILE A 1 93 ? 4.920 8.406 -14.587 1.00 95.44 93 ILE A C 1
ATOM 754 O O . ILE A 1 93 ? 4.286 9.121 -13.812 1.00 95.44 93 ILE A O 1
ATOM 758 N N . ALA A 1 94 ? 4.822 8.532 -15.913 1.00 96.50 94 ALA A N 1
ATOM 759 C CA . ALA A 1 94 ? 3.981 9.545 -16.547 1.00 96.50 94 ALA A CA 1
ATOM 760 C C . ALA A 1 94 ? 2.495 9.374 -16.177 1.00 96.50 94 ALA A C 1
ATOM 762 O O . ALA A 1 94 ? 1.835 10.343 -15.799 1.00 96.50 94 ALA A O 1
ATOM 763 N N . ALA A 1 95 ? 1.984 8.140 -16.216 1.00 95.12 95 ALA A N 1
ATOM 764 C CA . ALA A 1 95 ? 0.620 7.818 -15.803 1.00 95.12 95 ALA A CA 1
ATOM 765 C C . ALA A 1 95 ? 0.389 8.090 -14.307 1.00 95.12 95 ALA A C 1
ATOM 767 O O . ALA A 1 95 ? -0.653 8.627 -13.935 1.00 95.12 95 ALA A O 1
ATOM 768 N N . GLY A 1 96 ? 1.370 7.777 -13.455 1.00 94.94 96 GLY A N 1
ATOM 769 C CA . GLY A 1 96 ? 1.334 8.074 -12.026 1.00 94.94 96 GLY A CA 1
ATOM 770 C C . GLY A 1 96 ? 1.238 9.573 -11.757 1.00 94.94 96 GLY A C 1
ATOM 771 O O . GLY A 1 96 ? 0.354 10.001 -11.021 1.00 94.94 96 GLY A O 1
ATOM 772 N N . ILE A 1 97 ? 2.077 10.384 -12.408 1.00 95.25 97 ILE A N 1
ATOM 773 C CA . ILE A 1 97 ? 2.027 11.852 -12.311 1.00 95.25 97 ILE A CA 1
ATOM 774 C C . ILE A 1 97 ? 0.661 12.377 -12.771 1.00 95.25 97 ILE A C 1
ATOM 776 O O . ILE A 1 97 ? 0.051 13.181 -12.068 1.00 95.25 97 ILE A O 1
ATOM 780 N N . LEU A 1 98 ? 0.150 11.899 -13.910 1.00 96.12 98 LEU A N 1
ATOM 781 C CA . LEU A 1 98 ? -1.167 12.289 -14.420 1.00 96.12 98 LEU A CA 1
ATOM 782 C C . LEU A 1 98 ? -2.282 11.958 -13.418 1.00 96.12 98 LEU A C 1
ATOM 784 O O . LEU A 1 98 ? -3.128 12.805 -13.136 1.00 96.12 98 LEU A O 1
ATOM 788 N N . ALA A 1 99 ? -2.269 10.749 -12.855 1.00 94.06 99 ALA A N 1
ATOM 789 C CA . ALA A 1 99 ? -3.250 10.318 -11.869 1.00 94.06 99 ALA A CA 1
ATOM 790 C C . ALA A 1 99 ? -3.193 11.184 -10.601 1.00 94.06 99 ALA A C 1
ATOM 792 O O . ALA A 1 99 ? -4.236 11.604 -10.102 1.00 94.06 99 ALA A O 1
ATOM 793 N N . LEU A 1 100 ? -1.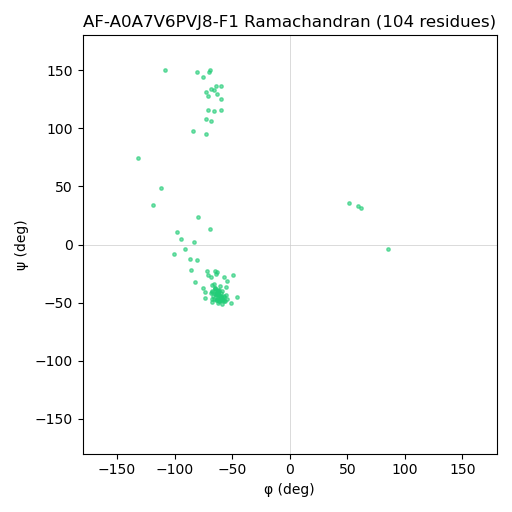991 11.528 -10.124 1.00 93.38 100 LEU A N 1
ATOM 794 C CA . LEU A 1 100 ? -1.825 12.447 -8.997 1.00 93.38 100 LEU A CA 1
ATOM 795 C C . LEU A 1 100 ? -2.376 13.843 -9.299 1.00 93.38 100 LEU A C 1
ATOM 797 O O . LEU A 1 100 ? -3.078 14.412 -8.466 1.00 93.38 100 LEU A O 1
ATOM 801 N N . ILE A 1 101 ? -2.111 14.380 -10.493 1.00 94.94 101 ILE A N 1
ATOM 802 C CA . ILE A 1 101 ? -2.663 15.674 -10.913 1.00 94.94 101 ILE A CA 1
ATOM 803 C C . ILE A 1 101 ? -4.193 15.629 -10.900 1.00 94.94 101 ILE A C 1
ATOM 805 O O . ILE A 1 101 ? -4.812 16.558 -10.396 1.00 94.94 101 ILE A O 1
ATOM 809 N N . ILE A 1 102 ? -4.806 14.558 -11.415 1.00 93.38 102 ILE A N 1
ATOM 810 C CA . ILE A 1 102 ? -6.268 14.403 -11.447 1.00 93.38 102 ILE A CA 1
ATOM 811 C C . ILE A 1 102 ? -6.856 14.348 -10.031 1.00 93.38 102 ILE A C 1
ATOM 813 O O . ILE A 1 102 ? -7.866 14.994 -9.778 1.00 93.38 102 ILE A O 1
ATOM 817 N N . ILE A 1 103 ? -6.227 13.618 -9.107 1.00 90.88 103 ILE A N 1
ATOM 818 C CA . ILE A 1 103 ? -6.732 13.440 -7.733 1.00 90.88 103 ILE A CA 1
ATOM 819 C C . ILE A 1 103 ? -6.693 14.733 -6.926 1.00 90.88 103 ILE A C 1
ATOM 821 O O . ILE A 1 103 ? -7.607 15.000 -6.150 1.00 90.88 103 ILE A O 1
ATOM 825 N N . PHE A 1 104 ? -5.633 15.526 -7.084 1.00 88.50 104 PHE A N 1
ATOM 826 C CA . PHE A 1 104 ? -5.459 16.780 -6.345 1.00 88.50 104 PHE A CA 1
ATOM 827 C C . PHE A 1 104 ? -5.971 18.007 -7.106 1.00 88.50 104 PHE A C 1
ATOM 829 O O . PHE A 1 104 ? -5.828 19.138 -6.631 1.00 88.50 104 PHE A O 1
ATOM 836 N N . ARG A 1 105 ? -6.585 17.803 -8.274 1.00 86.94 105 ARG A N 1
ATOM 837 C CA . ARG A 1 105 ? -7.273 18.859 -9.007 1.00 86.94 105 ARG A CA 1
ATOM 838 C C . ARG A 1 105 ? -8.550 19.226 -8.251 1.00 86.94 105 ARG A C 1
ATOM 840 O O . ARG A 1 105 ? -9.439 18.395 -8.098 1.00 86.94 105 ARG A O 1
ATOM 847 N N . LYS A 1 106 ? -8.597 20.467 -7.765 1.00 65.50 106 LYS A N 1
ATOM 848 C CA . LYS A 1 106 ? -9.795 21.070 -7.167 1.00 65.50 106 LYS A CA 1
ATOM 849 C C . LYS A 1 106 ? -10.888 21.286 -8.207 1.00 65.50 106 LYS A C 1
ATOM 851 O O . LYS A 1 106 ? -10.535 21.619 -9.364 1.00 65.50 106 LYS A O 1
#

pLDDT: mean 87.47, std 9.83, range [55.78, 97.75]

Sequence (106 aa):
MENLIFAPPIVFVIFVGIFILLSRSIKRYSYNSTGKERESGAYACGQQNVRNYVNPDYTQFFPYAFFYTIMHVLVLVIATAPYDALVLPIVYIAAGILALIIIFRK

Secondary structure (DSSP, 8-state):
-HHHHTSHHHHHHHHHHHHHHHHHHHHTTS------TTTSS---TT-SS---------TTTHHHHHHHHHHHHHHHHHHH--TT-THHHHHHHHHHHHHHHHHH--

Mean predicted aligned error: 8.93 Å

Solvent-accessible surface area (backbone atoms only — not comparable to full-atom values): 6638 Å² total; per-residue (Å²): 115,73,70,59,59,70,32,68,72,50,43,49,52,52,50,53,50,51,51,54,52,50,52,58,59,53,52,73,76,48,85,83,73,89,74,51,73,80,75,78,47,81,91,49,93,89,57,77,90,72,81,76,79,88,71,78,85,52,75,84,50,48,58,57,56,50,50,50,54,49,51,52,52,45,50,52,49,52,75,68,52,57,88,90,49,60,66,58,44,52,53,43,50,54,50,46,52,52,51,52,51,60,66,72,54,128